Protein AF-A0A7C9I2G3-F1 (afdb_monomer)

Sequence (111 aa):
MNTLALRRALVLGAFVAMPLLLGWQAQQDRAARTRTAHTYTQAVTDAARRAWQDDPGKPFLEVGSVESCLGPAYRGVAAPARLTACEVSRLPNGFEVTLTLGTLTLSTTAP

Radius of gyration: 23.33 Å; Cα contacts (8 Å, |Δi|>4): 116; chains: 1; bounding box: 50×31×71 Å

pLDDT: mean 70.61, std 11.21, range [47.5, 88.19]

Mean predicted aligned error: 12.88 Å

Structure (mmCIF, N/CA/C/O backbone):
data_AF-A0A7C9I2G3-F1
#
_entry.id   AF-A0A7C9I2G3-F1
#
loop_
_atom_site.group_PDB
_atom_site.id
_atom_site.type_symbol
_atom_site.label_atom_id
_atom_site.label_alt_id
_atom_site.label_comp_id
_atom_site.label_asym_id
_atom_site.label_entity_id
_atom_site.label_seq_id
_atom_site.pdbx_PDB_ins_code
_atom_site.Cartn_x
_atom_site.Cartn_y
_atom_site.Cartn_z
_atom_site.occupancy
_atom_site.B_iso_or_equiv
_atom_site.auth_seq_id
_atom_site.auth_comp_id
_atom_site.auth_asym_id
_atom_site.auth_atom_id
_atom_site.pdbx_PDB_model_num
ATOM 1 N N . MET A 1 1 ? 33.366 19.972 -53.511 1.00 47.50 1 MET A N 1
ATOM 2 C CA . MET A 1 1 ? 32.382 19.858 -52.407 1.00 47.50 1 MET A CA 1
ATOM 3 C C . MET A 1 1 ? 32.542 18.476 -51.785 1.00 47.50 1 MET A C 1
ATOM 5 O O . MET A 1 1 ? 32.224 17.486 -52.428 1.00 47.50 1 MET A O 1
ATOM 9 N N . ASN A 1 2 ? 33.158 18.396 -50.600 1.00 47.88 2 ASN A N 1
ATOM 10 C CA . ASN A 1 2 ? 33.678 17.144 -50.034 1.00 47.88 2 ASN A CA 1
ATOM 11 C C . ASN A 1 2 ? 32.585 16.364 -49.284 1.00 47.88 2 ASN A C 1
ATOM 13 O O . ASN A 1 2 ? 32.300 16.619 -48.116 1.00 47.88 2 ASN A O 1
ATOM 17 N N . THR A 1 3 ? 32.012 15.370 -49.959 1.00 54.56 3 THR A N 1
ATOM 18 C CA . THR A 1 3 ? 30.990 14.424 -49.463 1.00 54.56 3 THR A CA 1
ATOM 19 C C . THR A 1 3 ? 31.397 13.646 -48.199 1.00 54.56 3 THR A C 1
ATOM 21 O O . THR A 1 3 ? 30.539 13.145 -47.472 1.00 54.56 3 THR A O 1
ATOM 24 N N . LEU A 1 4 ? 32.693 13.590 -47.879 1.00 55.75 4 LEU A N 1
ATOM 25 C CA . LEU A 1 4 ? 33.246 12.956 -46.674 1.00 55.75 4 LEU A CA 1
ATOM 26 C C . LEU A 1 4 ? 32.938 13.713 -45.368 1.00 55.75 4 LEU A C 1
ATOM 28 O O . LEU A 1 4 ? 32.761 13.078 -44.328 1.00 55.75 4 LEU A O 1
ATOM 32 N N . ALA A 1 5 ? 32.835 15.045 -45.407 1.00 53.50 5 ALA A N 1
ATOM 33 C CA . ALA A 1 5 ? 32.552 15.853 -44.216 1.00 53.50 5 ALA A CA 1
ATOM 34 C C . ALA A 1 5 ? 31.092 15.698 -43.751 1.00 53.50 5 ALA A C 1
ATOM 36 O O . ALA A 1 5 ? 30.823 15.604 -42.554 1.00 53.50 5 ALA A O 1
ATOM 37 N N . LEU A 1 6 ? 30.161 15.571 -44.703 1.00 53.12 6 LEU A N 1
ATOM 38 C CA . LEU A 1 6 ? 28.731 15.410 -44.425 1.00 53.12 6 LEU A CA 1
ATOM 39 C C . LEU A 1 6 ? 28.420 14.063 -43.751 1.00 53.12 6 LEU A C 1
ATOM 41 O O . LEU A 1 6 ? 27.626 13.995 -42.816 1.00 53.12 6 LEU A O 1
ATOM 45 N N . ARG A 1 7 ? 29.089 12.985 -44.189 1.00 56.12 7 ARG A N 1
ATOM 46 C CA . ARG A 1 7 ? 28.913 11.642 -43.610 1.00 56.12 7 ARG A CA 1
ATOM 47 C C . ARG A 1 7 ? 29.437 11.551 -42.175 1.00 56.12 7 ARG A C 1
ATOM 49 O O . ARG A 1 7 ? 28.800 10.911 -41.346 1.00 56.12 7 ARG A O 1
ATOM 56 N N . ARG A 1 8 ? 30.555 12.215 -41.855 1.00 55.06 8 ARG A N 1
ATOM 57 C CA . ARG A 1 8 ? 31.098 12.251 -40.484 1.00 55.06 8 ARG A CA 1
ATOM 58 C C . ARG A 1 8 ? 30.206 13.035 -39.517 1.00 55.06 8 ARG A C 1
ATOM 60 O O . ARG A 1 8 ? 30.041 12.596 -38.383 1.00 55.06 8 ARG A O 1
ATOM 67 N N . ALA A 1 9 ? 29.592 14.130 -39.967 1.00 56.84 9 ALA A N 1
ATOM 68 C CA . ALA A 1 9 ? 28.660 14.911 -39.150 1.00 56.84 9 ALA A CA 1
ATOM 69 C C . ALA A 1 9 ? 27.384 14.123 -38.791 1.00 56.84 9 ALA A C 1
ATOM 71 O O . ALA A 1 9 ? 26.932 14.171 -37.650 1.00 56.84 9 ALA A O 1
ATOM 72 N N . LEU A 1 10 ? 26.848 13.341 -39.734 1.00 54.97 10 LEU A N 1
ATOM 73 C CA . LEU A 1 10 ? 25.679 12.481 -39.509 1.00 54.97 10 LEU A CA 1
ATOM 74 C C . LEU A 1 10 ? 25.952 11.352 -38.507 1.00 54.97 10 LEU A C 1
ATOM 76 O O . LEU A 1 10 ? 25.116 11.078 -37.649 1.00 54.97 10 LEU A O 1
ATOM 80 N N . VAL A 1 11 ? 27.131 10.729 -38.579 1.00 56.00 11 VAL A N 1
ATOM 81 C CA . VAL A 1 11 ? 27.521 9.673 -37.633 1.00 56.00 11 VAL A CA 1
ATOM 82 C C . VAL A 1 11 ? 27.697 10.257 -36.228 1.00 56.00 11 VAL A C 1
ATOM 84 O O . VAL A 1 11 ? 27.122 9.732 -35.281 1.00 56.00 11 VAL A O 1
ATOM 87 N N . LEU A 1 12 ? 28.396 11.387 -36.080 1.00 54.12 12 LEU A N 1
ATOM 88 C CA . LEU A 1 12 ? 28.569 12.049 -34.778 1.00 54.12 12 LEU A CA 1
ATOM 89 C C . LEU A 1 12 ? 27.238 12.518 -34.165 1.00 54.12 12 LEU A C 1
ATOM 91 O O . LEU A 1 12 ? 27.024 12.325 -32.970 1.00 54.12 12 LEU A O 1
ATOM 95 N N . GLY A 1 13 ? 26.318 13.065 -34.967 1.00 53.72 13 GLY A N 1
ATOM 96 C CA . GLY A 1 13 ? 24.984 13.455 -34.496 1.00 53.72 13 GLY A CA 1
ATOM 97 C C . GLY A 1 13 ? 24.144 12.267 -34.012 1.00 53.72 13 GLY A C 1
ATOM 98 O O . GLY A 1 13 ? 23.473 12.362 -32.984 1.00 53.72 13 GLY A O 1
ATOM 99 N N . ALA A 1 14 ? 24.236 11.120 -34.695 1.00 54.09 14 ALA A N 1
ATOM 100 C CA . ALA A 1 14 ? 23.543 9.898 -34.290 1.00 54.09 14 ALA A CA 1
ATOM 101 C C . ALA A 1 14 ? 24.088 9.327 -32.969 1.00 54.09 14 ALA A C 1
ATOM 103 O O . ALA A 1 14 ? 23.304 8.928 -32.111 1.00 54.09 14 ALA A O 1
ATOM 104 N N . PHE A 1 15 ? 25.410 9.359 -32.760 1.00 53.16 15 PHE A N 1
ATOM 105 C CA . PHE A 1 15 ? 26.038 8.880 -31.521 1.00 53.16 15 PHE A CA 1
ATOM 106 C C . PHE 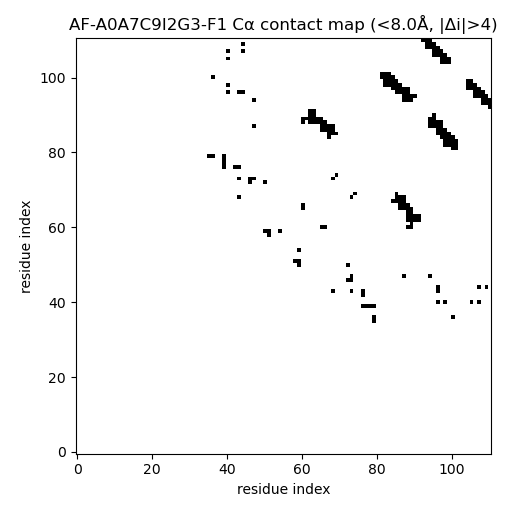A 1 15 ? 25.695 9.728 -30.285 1.00 53.16 15 PHE A C 1
ATOM 108 O O . PHE A 1 15 ? 25.692 9.196 -29.178 1.00 53.16 15 PHE A O 1
ATOM 115 N N . VAL A 1 16 ? 25.370 11.015 -30.452 1.00 55.12 16 VAL A N 1
ATOM 116 C CA . VAL A 1 16 ? 24.935 11.888 -29.343 1.00 55.12 16 VAL A CA 1
ATOM 117 C C . VAL A 1 16 ? 23.425 11.786 -29.092 1.00 55.12 16 VAL A C 1
ATOM 119 O O . VAL A 1 16 ? 22.987 11.826 -27.944 1.00 55.12 16 VAL A O 1
ATOM 122 N N . ALA A 1 17 ? 22.614 11.596 -30.137 1.00 54.34 17 ALA A N 1
ATOM 123 C CA . ALA A 1 17 ? 21.158 11.498 -30.006 1.00 54.34 17 ALA A CA 1
ATOM 124 C C . ALA A 1 17 ? 20.686 10.168 -29.384 1.00 54.34 17 ALA A C 1
ATOM 126 O O . ALA A 1 17 ? 19.708 10.139 -28.634 1.00 54.34 17 ALA A O 1
ATOM 127 N N . MET A 1 18 ? 21.386 9.065 -29.660 1.00 55.22 18 MET A N 1
ATOM 128 C CA . MET A 1 18 ? 21.014 7.728 -29.180 1.00 55.22 18 MET A CA 1
ATOM 129 C C . MET A 1 18 ? 21.034 7.562 -27.645 1.00 55.22 18 MET A C 1
ATOM 131 O O . MET A 1 18 ? 20.049 7.054 -27.103 1.00 55.22 18 MET A O 1
ATOM 135 N N . PRO A 1 19 ? 22.072 8.003 -26.900 1.00 56.25 19 PRO A N 1
ATOM 136 C CA . PRO A 1 19 ? 22.077 7.881 -25.440 1.00 56.25 19 PRO A CA 1
ATOM 137 C C . PRO A 1 19 ? 21.034 8.781 -24.765 1.00 56.25 19 PRO A C 1
ATOM 139 O O . PRO A 1 19 ? 20.509 8.415 -23.715 1.00 56.25 19 PRO A O 1
ATOM 142 N N . LEU A 1 20 ? 20.680 9.918 -25.375 1.00 56.41 20 LEU A N 1
ATOM 143 C CA . LEU A 1 20 ? 19.649 10.816 -24.849 1.00 56.41 20 LEU A CA 1
ATOM 144 C C . LEU A 1 20 ? 18.249 10.192 -24.935 1.00 56.41 20 LEU A C 1
ATOM 146 O O . LEU A 1 20 ? 17.486 10.279 -23.976 1.00 56.41 20 LEU A O 1
ATOM 150 N N . LEU A 1 21 ? 17.931 9.504 -26.036 1.00 59.19 21 LEU A N 1
ATOM 151 C CA . LEU A 1 21 ? 16.658 8.789 -26.193 1.00 59.19 21 LEU A CA 1
ATOM 152 C C . LEU A 1 21 ? 16.534 7.604 -25.221 1.00 59.19 21 LEU A C 1
ATOM 154 O O . LEU A 1 21 ? 15.489 7.427 -24.594 1.00 59.19 21 LEU A O 1
ATOM 158 N N . LEU A 1 22 ? 17.612 6.834 -25.041 1.00 59.56 22 LEU A N 1
ATOM 159 C CA . LEU A 1 22 ? 17.660 5.712 -24.093 1.00 59.56 22 LEU A CA 1
ATOM 160 C C . LEU A 1 22 ? 17.561 6.183 -22.634 1.00 59.56 22 LEU A C 1
ATOM 162 O O . LEU A 1 22 ? 16.828 5.593 -21.837 1.00 59.56 22 LEU A O 1
ATOM 166 N N . GLY A 1 23 ? 18.258 7.268 -22.285 1.00 60.31 23 GLY A N 1
ATOM 167 C CA . GLY A 1 23 ? 18.175 7.882 -20.959 1.00 60.31 23 GLY A CA 1
ATOM 168 C C . GLY A 1 23 ? 16.773 8.412 -20.650 1.00 60.31 23 GLY A C 1
ATOM 169 O O . GLY A 1 23 ? 16.267 8.214 -19.545 1.00 60.31 23 GLY A O 1
ATOM 170 N N . TRP A 1 24 ? 16.110 9.013 -21.643 1.00 59.31 24 TRP A N 1
ATOM 171 C CA . TRP A 1 24 ? 14.752 9.535 -21.498 1.00 59.31 24 TRP A CA 1
ATOM 172 C C . TRP A 1 24 ? 13.720 8.421 -21.286 1.00 59.31 24 TRP A C 1
ATOM 174 O O . TRP A 1 24 ? 12.894 8.520 -20.377 1.00 59.31 24 TRP A O 1
ATOM 184 N N . GLN A 1 25 ? 13.787 7.335 -22.063 1.00 60.28 25 GLN A N 1
ATOM 185 C CA . GLN A 1 25 ? 12.901 6.177 -21.882 1.00 60.28 25 GLN A CA 1
ATOM 186 C C . GLN A 1 25 ? 13.090 5.530 -20.505 1.00 60.28 25 GLN A C 1
ATOM 188 O O . GLN A 1 25 ? 12.117 5.302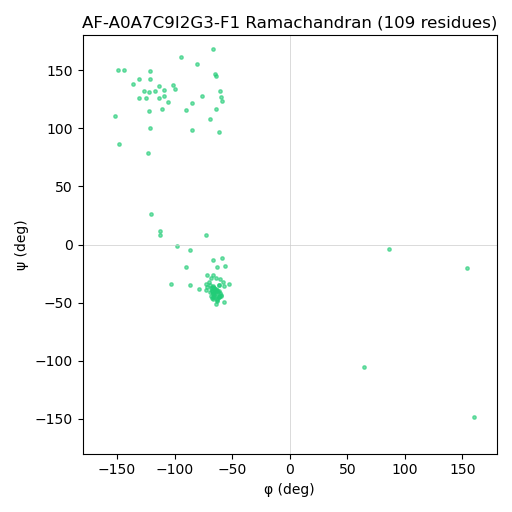 -19.788 1.00 60.28 25 GLN A O 1
ATOM 193 N N . ALA A 1 26 ? 14.340 5.333 -20.073 1.00 60.59 26 ALA A N 1
ATOM 194 C CA . ALA A 1 26 ? 14.630 4.784 -18.750 1.00 60.59 26 ALA A CA 1
ATOM 195 C C . ALA A 1 26 ? 14.103 5.678 -17.610 1.00 60.59 26 ALA A C 1
ATOM 197 O O . ALA A 1 26 ? 13.669 5.177 -16.568 1.00 60.59 26 ALA A O 1
ATOM 198 N N . GLN A 1 27 ? 14.121 7.001 -17.791 1.00 61.38 27 GLN A N 1
ATOM 199 C CA . GLN A 1 27 ? 13.584 7.948 -16.816 1.00 61.38 27 GLN A CA 1
ATOM 200 C C . GLN A 1 27 ? 12.050 7.936 -16.780 1.00 61.38 27 GLN A C 1
ATOM 202 O O . GLN A 1 27 ? 11.468 7.972 -15.693 1.00 61.38 27 GLN A O 1
ATOM 207 N N . GLN A 1 28 ? 11.391 7.818 -17.936 1.00 60.41 28 GLN A N 1
ATOM 208 C CA . GLN A 1 28 ? 9.935 7.670 -18.013 1.00 60.41 28 GLN A CA 1
ATOM 209 C C . GLN A 1 28 ? 9.460 6.360 -17.382 1.00 60.41 28 GLN A C 1
ATOM 211 O O . GLN A 1 28 ? 8.506 6.380 -16.606 1.00 60.41 28 GLN A O 1
ATOM 216 N N . ASP A 1 29 ? 10.168 5.254 -17.607 1.00 62.94 29 ASP A N 1
ATOM 217 C CA . ASP A 1 29 ? 9.855 3.968 -16.980 1.00 62.94 29 ASP A CA 1
ATOM 218 C C . ASP A 1 29 ? 9.996 4.017 -15.457 1.00 62.94 29 ASP A C 1
ATOM 220 O O . ASP A 1 29 ? 9.176 3.453 -14.729 1.00 62.94 29 ASP A O 1
ATOM 224 N N . ARG A 1 30 ? 11.017 4.712 -14.939 1.00 63.25 30 ARG A N 1
ATOM 225 C CA . ARG A 1 30 ? 11.165 4.922 -13.491 1.00 63.25 30 ARG A CA 1
ATOM 226 C C . ARG A 1 30 ? 10.034 5.780 -12.930 1.00 63.25 30 ARG A C 1
ATOM 228 O O . ARG A 1 30 ? 9.470 5.413 -11.904 1.00 63.25 30 ARG A O 1
ATOM 235 N N . ALA A 1 31 ? 9.677 6.873 -13.603 1.00 65.38 31 ALA A N 1
ATOM 236 C CA . ALA A 1 31 ? 8.593 7.755 -13.173 1.00 65.38 31 ALA A CA 1
ATOM 237 C C . ALA A 1 31 ? 7.217 7.067 -13.225 1.00 65.38 31 ALA A C 1
ATOM 239 O O . ALA A 1 31 ? 6.384 7.268 -12.342 1.00 65.38 31 ALA A O 1
ATOM 240 N N . ALA A 1 32 ? 6.976 6.223 -14.230 1.00 67.25 32 ALA A N 1
ATOM 241 C CA . ALA A 1 32 ? 5.769 5.411 -14.309 1.00 67.25 32 ALA A CA 1
ATOM 242 C C . ALA A 1 32 ? 5.700 4.423 -13.137 1.00 67.25 32 ALA A C 1
ATOM 244 O O . ALA A 1 32 ? 4.669 4.332 -12.475 1.00 67.25 32 ALA A O 1
ATOM 245 N N . ARG A 1 33 ? 6.819 3.757 -12.812 1.00 65.38 33 ARG A N 1
ATOM 246 C CA . ARG A 1 33 ? 6.901 2.818 -11.681 1.00 65.38 33 ARG A CA 1
ATOM 247 C C . ARG A 1 33 ? 6.632 3.493 -10.341 1.00 65.38 33 ARG A C 1
ATOM 249 O O . ARG A 1 33 ? 5.854 2.962 -9.552 1.00 65.38 33 ARG A O 1
ATOM 256 N N . THR A 1 34 ? 7.223 4.659 -10.083 1.00 69.75 34 THR A N 1
ATOM 257 C CA . THR A 1 34 ? 6.985 5.389 -8.827 1.00 69.75 34 THR A CA 1
ATOM 258 C C . THR A 1 34 ? 5.552 5.902 -8.728 1.00 69.75 34 THR A C 1
ATOM 260 O O . THR A 1 34 ? 4.962 5.832 -7.655 1.00 69.75 34 THR A O 1
ATOM 263 N N . ARG A 1 35 ? 4.941 6.336 -9.839 1.00 73.88 35 ARG A N 1
ATOM 264 C CA . ARG A 1 35 ? 3.513 6.691 -9.858 1.00 73.88 35 ARG A CA 1
ATOM 265 C C . ARG A 1 35 ? 2.625 5.493 -9.551 1.00 73.88 35 ARG A C 1
ATOM 267 O O . ARG A 1 35 ? 1.785 5.607 -8.669 1.00 73.88 35 ARG A O 1
ATOM 274 N N . THR A 1 36 ? 2.839 4.348 -10.207 1.00 71.81 36 THR A N 1
ATOM 275 C CA . THR A 1 36 ? 2.056 3.129 -9.927 1.00 71.81 36 THR A CA 1
ATOM 276 C C . THR A 1 36 ? 2.218 2.650 -8.488 1.00 71.81 36 THR A C 1
ATOM 278 O O . THR A 1 36 ? 1.272 2.157 -7.879 1.00 71.81 36 THR A O 1
ATOM 281 N N . ALA A 1 37 ? 3.415 2.830 -7.930 1.00 72.56 37 ALA A N 1
ATOM 282 C CA . ALA A 1 37 ? 3.701 2.537 -6.541 1.00 72.56 37 ALA A CA 1
ATOM 283 C C . ALA A 1 37 ? 2.892 3.441 -5.607 1.00 72.56 37 ALA A C 1
ATOM 285 O O . ALA A 1 37 ? 2.169 2.933 -4.762 1.00 72.56 37 ALA A O 1
ATOM 286 N N . HIS A 1 38 ? 2.938 4.759 -5.818 1.00 76.44 38 HIS A N 1
ATOM 287 C CA . HIS A 1 38 ? 2.162 5.725 -5.039 1.00 76.44 38 HIS A CA 1
ATOM 288 C C . HIS A 1 38 ? 0.648 5.521 -5.154 1.00 76.44 38 HIS A C 1
ATOM 290 O O . HIS A 1 38 ? -0.059 5.631 -4.159 1.00 76.44 38 HIS A O 1
ATOM 296 N N . THR A 1 39 ? 0.125 5.204 -6.340 1.00 80.19 39 THR A N 1
ATOM 297 C CA . THR A 1 39 ? -1.312 4.927 -6.487 1.00 80.19 39 THR A CA 1
ATOM 298 C C . THR A 1 39 ? -1.714 3.665 -5.734 1.00 80.19 39 THR A C 1
ATOM 300 O O . THR A 1 39 ? -2.783 3.622 -5.134 1.00 80.19 39 THR A O 1
ATOM 303 N N . TYR A 1 40 ? -0.849 2.644 -5.730 1.00 80.50 40 TYR A N 1
ATOM 304 C CA . TYR A 1 40 ? -1.086 1.430 -4.957 1.00 80.50 40 TYR A CA 1
ATOM 305 C C . TYR A 1 40 ? -1.009 1.698 -3.453 1.00 80.50 40 TYR A C 1
ATOM 307 O O . TYR A 1 40 ? -1.904 1.273 -2.727 1.00 80.50 40 TYR A O 1
ATOM 315 N N . THR A 1 41 ? -0.001 2.453 -2.993 1.00 81.62 41 THR A N 1
ATOM 316 C CA . THR A 1 41 ? 0.129 2.826 -1.577 1.00 81.62 41 THR A CA 1
ATOM 317 C C . THR A 1 41 ? -1.127 3.547 -1.105 1.00 81.62 41 THR A C 1
ATOM 319 O O . THR A 1 41 ? -1.729 3.119 -0.129 1.00 81.62 41 THR A O 1
ATOM 322 N N . GLN A 1 42 ? -1.594 4.551 -1.854 1.00 81.81 42 GLN A N 1
ATOM 323 C CA . GLN A 1 42 ? -2.821 5.289 -1.548 1.00 81.81 42 GLN A CA 1
ATOM 324 C C . GLN A 1 42 ? -4.056 4.390 -1.505 1.00 81.81 42 GLN A C 1
ATOM 326 O O . GLN A 1 42 ? -4.847 4.486 -0.573 1.00 81.81 42 GLN A O 1
ATOM 331 N N . ALA A 1 43 ? -4.213 3.486 -2.471 1.00 82.50 43 ALA A N 1
ATOM 332 C CA . ALA A 1 43 ? -5.367 2.599 -2.505 1.00 82.50 43 ALA A CA 1
ATOM 333 C C . ALA A 1 43 ? -5.379 1.597 -1.334 1.00 82.50 43 ALA A C 1
ATOM 335 O O . ALA A 1 43 ? -6.447 1.323 -0.783 1.00 82.50 43 ALA A O 1
ATOM 336 N N . VAL A 1 44 ? -4.209 1.100 -0.906 1.00 82.00 44 VAL A N 1
ATOM 337 C CA . VAL A 1 44 ? -4.078 0.297 0.323 1.00 82.00 44 VAL A CA 1
ATOM 338 C C . VAL A 1 44 ? -4.405 1.140 1.553 1.00 82.00 44 VAL A C 1
ATOM 340 O O . VAL A 1 44 ? -5.146 0.681 2.418 1.00 82.00 44 VAL A O 1
ATOM 343 N N . THR A 1 45 ? -3.919 2.381 1.624 1.00 82.06 45 THR A N 1
ATOM 344 C CA . THR A 1 45 ? -4.238 3.307 2.718 1.00 82.06 45 THR A CA 1
ATOM 345 C C . THR A 1 45 ? -5.740 3.588 2.801 1.00 82.06 45 THR A C 1
ATOM 347 O O . THR A 1 45 ? -6.310 3.567 3.887 1.00 82.06 45 THR A O 1
ATOM 350 N N . ASP A 1 46 ? -6.415 3.787 1.668 1.00 83.00 46 ASP A N 1
ATOM 351 C CA . ASP A 1 46 ? -7.863 4.000 1.613 1.00 83.00 46 ASP A CA 1
ATOM 352 C C . ASP A 1 46 ? -8.665 2.749 1.974 1.00 83.00 46 ASP A C 1
ATOM 354 O O . ASP A 1 46 ? -9.744 2.858 2.558 1.00 83.00 46 ASP A O 1
ATOM 358 N N . ALA A 1 47 ? -8.175 1.562 1.613 1.00 79.19 47 ALA A N 1
ATOM 359 C CA . ALA A 1 47 ? -8.767 0.297 2.038 1.00 79.19 47 ALA A CA 1
ATOM 360 C C . ALA A 1 47 ? -8.602 0.093 3.551 1.00 79.19 47 ALA A C 1
ATOM 362 O O . ALA A 1 47 ? -9.586 -0.184 4.229 1.00 79.19 47 ALA A O 1
ATOM 363 N N . ALA A 1 48 ? -7.402 0.329 4.091 1.00 77.50 48 ALA A N 1
ATOM 364 C CA . ALA A 1 48 ? -7.130 0.275 5.527 1.00 77.50 48 ALA A CA 1
ATOM 365 C C . ALA A 1 48 ? -7.991 1.284 6.302 1.00 77.50 48 ALA A C 1
ATOM 367 O O . ALA A 1 48 ? -8.587 0.941 7.320 1.00 77.50 48 ALA A O 1
ATOM 368 N N . ARG A 1 49 ? -8.127 2.513 5.786 1.00 79.00 49 ARG A N 1
ATOM 369 C CA . ARG A 1 49 ? -8.992 3.540 6.376 1.00 79.00 49 ARG A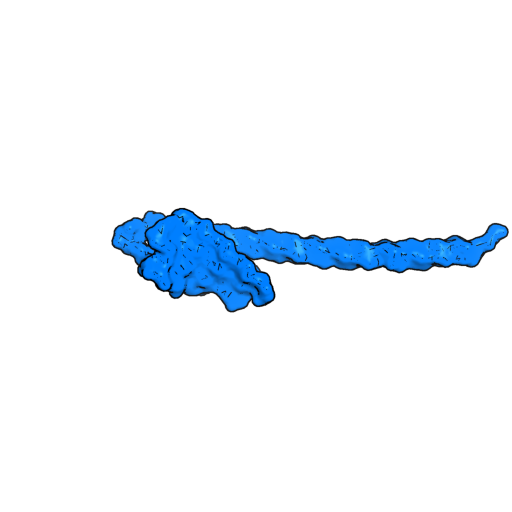 CA 1
ATOM 370 C C . ARG A 1 49 ? -10.452 3.106 6.403 1.00 79.00 49 ARG A C 1
ATOM 372 O O . ARG A 1 49 ? -11.108 3.299 7.418 1.00 79.00 49 ARG A O 1
ATOM 379 N N . ARG A 1 50 ? -10.961 2.532 5.308 1.00 77.56 50 ARG A N 1
ATOM 380 C CA . ARG A 1 50 ? -12.339 2.020 5.239 1.00 77.56 50 ARG A CA 1
ATOM 381 C C . ARG A 1 50 ? -12.561 0.871 6.216 1.00 77.56 50 ARG A C 1
ATOM 383 O O . A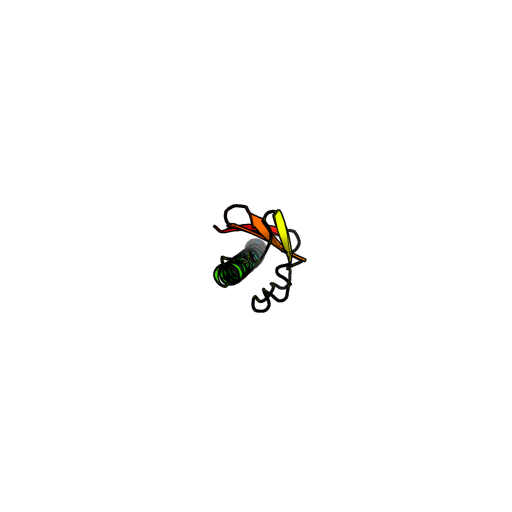RG A 1 50 ? -13.501 0.934 6.994 1.00 77.56 50 ARG A O 1
ATOM 390 N N . ALA A 1 51 ? -11.650 -0.101 6.242 1.00 72.19 51 ALA A N 1
ATOM 391 C CA . ALA A 1 51 ? -11.695 -1.212 7.189 1.00 72.19 51 ALA A CA 1
ATOM 392 C C . ALA A 1 51 ? -11.675 -0.733 8.652 1.00 72.19 51 ALA A C 1
ATOM 394 O O . ALA A 1 51 ? -12.296 -1.348 9.511 1.00 72.19 51 ALA A O 1
ATOM 395 N N . TRP A 1 52 ? -10.998 0.384 8.935 1.00 69.88 52 TRP A N 1
ATOM 396 C CA . TRP A 1 52 ? -10.991 0.989 10.264 1.00 69.88 52 TRP A CA 1
ATOM 397 C C . TRP A 1 52 ? -12.256 1.806 10.579 1.00 69.88 52 TRP A C 1
ATOM 399 O O . TRP A 1 52 ? -12.736 1.771 11.709 1.00 69.88 52 TRP A O 1
ATOM 409 N N . GLN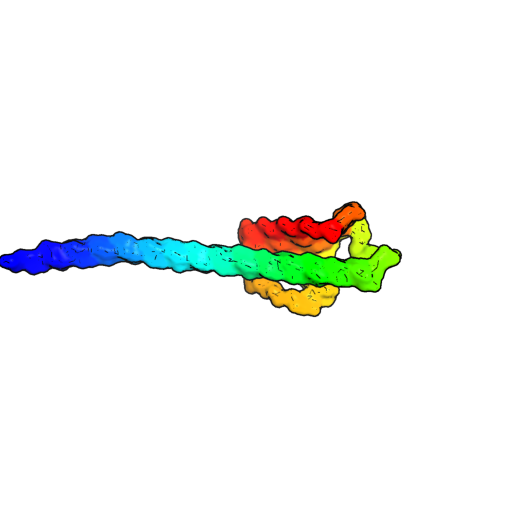 A 1 53 ? -12.805 2.537 9.604 1.00 69.62 53 GLN A N 1
ATOM 410 C CA . GLN A 1 53 ? -14.030 3.326 9.786 1.00 69.62 53 GLN A CA 1
ATOM 411 C C . GLN A 1 53 ? -15.294 2.468 9.903 1.00 69.62 53 GLN A C 1
ATOM 413 O O . GLN A 1 53 ? -16.249 2.917 10.533 1.00 69.62 53 GLN A O 1
ATOM 418 N N . ASP A 1 54 ? -15.300 1.263 9.328 1.00 66.88 54 ASP A N 1
ATOM 419 C CA . ASP A 1 54 ? -16.447 0.350 9.400 1.00 66.88 54 ASP A CA 1
ATOM 420 C C . ASP A 1 54 ? -16.751 -0.114 10.836 1.00 66.88 54 ASP A C 1
ATOM 422 O O . ASP A 1 54 ? -17.914 -0.367 11.150 1.00 66.88 54 ASP A O 1
ATOM 426 N N . ASP A 1 55 ? -15.756 -0.184 11.732 1.00 58.19 55 ASP A N 1
ATOM 427 C CA . ASP A 1 55 ? -15.999 -0.516 13.142 1.00 58.19 55 ASP A CA 1
ATOM 428 C C . ASP A 1 55 ? -14.998 0.173 14.097 1.00 58.19 55 ASP A C 1
ATOM 430 O O . ASP A 1 55 ? -13.980 -0.403 14.486 1.00 58.19 55 ASP A O 1
ATOM 434 N N . PRO A 1 56 ? -15.263 1.417 14.542 1.00 54.84 56 PRO A N 1
ATOM 435 C CA . PRO A 1 56 ? -14.391 2.111 15.490 1.00 54.84 56 PRO A CA 1
ATOM 436 C C . PRO A 1 56 ? -14.362 1.454 16.885 1.00 54.84 56 PRO A C 1
ATOM 438 O O . PRO A 1 56 ? -13.495 1.791 17.692 1.00 54.84 56 PRO A O 1
ATOM 441 N N . GLY A 1 57 ? -15.294 0.534 17.181 1.00 55.84 57 GLY A N 1
ATOM 442 C CA . GLY A 1 57 ? -15.356 -0.221 18.436 1.00 55.84 57 GLY A CA 1
ATOM 443 C C . GLY A 1 57 ? -14.572 -1.537 18.415 1.00 55.84 57 GLY A C 1
ATOM 444 O O . GLY A 1 57 ? -14.219 -2.049 19.480 1.00 55.84 57 GLY A O 1
ATOM 445 N N . LYS A 1 58 ? -14.258 -2.068 17.227 1.00 59.44 58 LYS A N 1
ATOM 446 C CA . LYS A 1 58 ? -13.365 -3.214 17.028 1.00 59.44 58 LYS A CA 1
ATOM 447 C C . LYS A 1 58 ? -12.197 -2.800 16.141 1.00 59.44 58 LYS A C 1
ATOM 449 O O . LYS A 1 58 ? -12.349 -2.761 14.923 1.00 59.44 58 LYS A O 1
ATOM 454 N N . PRO A 1 59 ? -11.016 -2.517 16.716 1.00 58.88 59 PRO A N 1
ATOM 455 C CA . PRO A 1 59 ? -9.869 -2.175 15.898 1.00 58.88 59 PRO A CA 1
ATOM 456 C C . PRO A 1 59 ? -9.583 -3.331 14.934 1.00 58.88 59 PRO A C 1
ATOM 458 O O . PRO A 1 59 ? -9.396 -4.468 15.360 1.00 58.88 59 PRO A O 1
ATOM 461 N N . PHE A 1 60 ? -9.567 -3.019 13.636 1.00 66.19 60 PHE A N 1
ATOM 462 C CA . PHE A 1 60 ? -9.239 -3.967 12.569 1.00 66.19 60 PHE A CA 1
ATOM 463 C C . PHE A 1 60 ? -7.896 -4.676 12.836 1.00 66.19 60 PHE A C 1
ATOM 465 O O . PHE A 1 60 ? -7.756 -5.862 12.562 1.00 66.19 60 PHE A O 1
ATOM 472 N N . LEU A 1 61 ? -6.952 -3.955 13.455 1.00 71.69 61 LEU A N 1
ATOM 473 C CA . LEU A 1 61 ? -5.644 -4.432 13.896 1.00 71.69 61 LEU A CA 1
ATOM 474 C C . LEU A 1 61 ? -5.330 -3.911 15.303 1.00 71.69 61 LEU A C 1
ATOM 476 O O . LEU A 1 61 ? -5.561 -2.735 15.594 1.00 71.69 61 LEU A O 1
ATOM 480 N N . GLU A 1 62 ? -4.765 -4.755 16.167 1.00 77.12 62 GLU A N 1
ATOM 481 C CA . GLU A 1 62 ? -4.260 -4.333 17.480 1.00 77.12 62 GLU A CA 1
ATOM 482 C C . GLU A 1 62 ? -3.078 -3.368 17.324 1.00 77.12 62 GLU A C 1
ATOM 484 O O . GLU A 1 62 ? -2.285 -3.494 16.393 1.00 77.12 62 GLU A O 1
ATOM 489 N N . VAL A 1 63 ? -2.922 -2.396 18.226 1.00 78.88 63 VAL A N 1
ATOM 490 C CA . VAL A 1 63 ? -1.795 -1.448 18.164 1.00 78.88 63 VAL A CA 1
ATOM 491 C C . VAL A 1 63 ? -0.466 -2.204 18.260 1.00 78.88 63 VAL A C 1
ATOM 493 O O . VAL A 1 63 ? -0.261 -2.982 19.186 1.00 78.88 63 VAL A O 1
ATOM 496 N N . GLY A 1 64 ? 0.437 -1.966 17.305 1.00 78.94 64 GLY A N 1
ATOM 497 C CA . GLY A 1 64 ? 1.710 -2.684 17.189 1.00 78.94 64 GLY A CA 1
ATOM 498 C C . GLY A 1 64 ? 1.634 -3.999 16.407 1.00 78.94 64 GLY A C 1
ATOM 499 O O . GLY A 1 64 ? 2.673 -4.614 16.171 1.00 78.94 64 GLY A O 1
ATOM 500 N N . SER A 1 65 ? 0.444 -4.421 15.972 1.00 82.12 65 SER A N 1
ATOM 501 C CA . SER A 1 65 ? 0.301 -5.546 15.047 1.00 82.12 65 SER A CA 1
ATOM 502 C C . SER A 1 65 ? 0.556 -5.120 13.600 1.00 82.12 65 SER A C 1
ATOM 504 O O . SER A 1 65 ? 0.421 -3.946 13.234 1.00 82.12 65 SER A O 1
ATOM 506 N N . VAL A 1 66 ? 0.952 -6.100 12.789 1.00 82.88 66 VAL A N 1
ATOM 507 C CA . VAL A 1 66 ? 1.240 -5.947 11.363 1.00 82.88 66 VAL A CA 1
ATOM 508 C C . VAL A 1 66 ? 0.428 -6.980 10.597 1.00 82.88 66 VAL A C 1
ATOM 510 O O . VAL A 1 66 ? 0.436 -8.1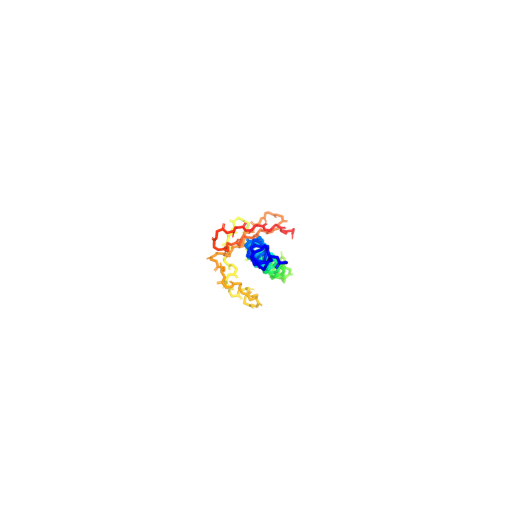61 10.945 1.00 82.88 66 VAL A O 1
ATOM 513 N N . GLU A 1 67 ? -0.245 -6.545 9.538 1.00 84.25 67 GLU A N 1
ATOM 514 C CA . GLU A 1 67 ? -0.971 -7.419 8.620 1.00 84.25 67 GLU A CA 1
ATOM 515 C C . GLU A 1 67 ? -0.453 -7.265 7.201 1.00 84.25 67 GLU A C 1
ATOM 517 O O . GLU A 1 67 ? -0.041 -6.185 6.782 1.00 84.25 67 GLU A O 1
ATOM 522 N N . SER A 1 68 ? -0.514 -8.338 6.418 1.00 84.25 68 SER A N 1
ATOM 523 C CA . SER A 1 68 ? -0.220 -8.222 4.999 1.00 84.25 68 SER A CA 1
ATOM 524 C C . SER A 1 68 ? -1.383 -7.581 4.245 1.00 84.25 68 SER A C 1
ATOM 526 O O . SER A 1 68 ? -2.497 -8.106 4.244 1.00 84.25 68 SER A O 1
ATOM 528 N N . CYS A 1 69 ? -1.104 -6.533 3.466 1.00 78.06 69 CYS A N 1
ATOM 529 C CA . CYS A 1 69 ? -2.086 -5.972 2.533 1.00 78.06 69 CYS A CA 1
ATOM 530 C C . CYS A 1 69 ? -2.346 -6.836 1.286 1.00 78.06 69 CYS A C 1
ATOM 532 O O . CYS A 1 69 ? -3.061 -6.422 0.378 1.00 78.06 69 CYS A O 1
ATOM 534 N N . LEU A 1 70 ? -1.804 -8.058 1.242 1.00 76.38 70 LEU A N 1
ATOM 535 C CA . LEU A 1 70 ? -2.226 -9.118 0.318 1.00 76.38 70 LEU A CA 1
ATOM 536 C C . LEU A 1 70 ? -3.395 -9.952 0.874 1.00 76.38 70 LEU A C 1
ATOM 538 O O . LEU A 1 70 ? -3.907 -10.841 0.190 1.00 76.38 70 LEU A O 1
ATOM 542 N N . GLY A 1 71 ? -3.800 -9.687 2.118 1.00 72.06 71 GLY A N 1
ATOM 543 C CA . GLY A 1 71 ? -4.898 -10.359 2.791 1.00 72.06 71 GLY A CA 1
ATOM 544 C C . GLY A 1 71 ? -6.274 -10.073 2.172 1.00 72.06 71 GLY A C 1
ATOM 545 O O . GLY A 1 71 ? -6.444 -9.175 1.342 1.00 72.06 71 GLY A O 1
ATOM 546 N N . PRO A 1 72 ? -7.301 -10.834 2.583 1.00 69.50 72 PRO A N 1
ATOM 547 C CA . PRO A 1 72 ? -8.652 -10.718 2.040 1.00 69.50 72 PRO A CA 1
ATOM 548 C C . PRO A 1 72 ? -9.281 -9.335 2.252 1.00 69.50 72 PRO A C 1
ATOM 550 O O . PRO A 1 72 ? -10.053 -8.906 1.399 1.00 69.50 72 PRO A O 1
ATOM 553 N N . ALA A 1 73 ? -8.915 -8.616 3.318 1.00 69.75 73 ALA A N 1
ATOM 554 C CA . ALA A 1 73 ? -9.408 -7.266 3.611 1.00 69.75 73 ALA A CA 1
ATOM 555 C C . ALA A 1 73 ? -9.028 -6.218 2.546 1.00 69.75 73 ALA A C 1
ATOM 557 O O . ALA A 1 73 ? -9.676 -5.182 2.424 1.00 69.75 73 ALA A O 1
ATOM 558 N N . TYR A 1 74 ? -8.012 -6.514 1.732 1.00 71.88 74 TYR A N 1
ATOM 559 C CA . TYR A 1 74 ? -7.481 -5.629 0.696 1.00 71.88 74 TYR A CA 1
ATOM 560 C C . TYR A 1 74 ? -7.747 -6.159 -0.724 1.00 71.88 74 TYR A C 1
ATOM 562 O O . TYR A 1 74 ? -7.256 -5.592 -1.706 1.00 71.88 74 TYR A O 1
ATOM 570 N N . ARG A 1 75 ? -8.551 -7.233 -0.859 1.00 62.59 75 ARG A N 1
ATOM 571 C CA . ARG A 1 75 ? -8.997 -7.778 -2.155 1.00 62.59 75 ARG A CA 1
ATOM 572 C C . ARG A 1 75 ? -9.812 -6.727 -2.905 1.00 62.59 75 ARG A C 1
ATOM 574 O O . ARG A 1 75 ? -11.004 -6.557 -2.687 1.00 62.59 75 ARG A O 1
ATOM 581 N N . GLY A 1 76 ? -9.152 -6.024 -3.809 1.00 63.50 76 GLY A N 1
ATOM 582 C CA . GLY A 1 76 ? -9.732 -4.927 -4.582 1.00 63.50 76 GLY A CA 1
ATOM 583 C C . GLY A 1 76 ? -8.672 -3.939 -5.042 1.00 63.50 76 GLY A C 1
ATOM 584 O O . GLY A 1 76 ? -8.874 -3.234 -6.028 1.00 63.50 76 GLY A O 1
ATOM 585 N N . VAL A 1 77 ? -7.511 -3.937 -4.384 1.00 67.94 77 VAL A N 1
ATOM 586 C CA . VAL A 1 77 ? -6.361 -3.160 -4.830 1.00 67.94 77 VAL A CA 1
ATOM 587 C C . VAL A 1 77 ? -5.507 -4.014 -5.768 1.00 67.94 77 VAL A C 1
ATOM 589 O O . VAL A 1 77 ? -4.970 -5.047 -5.375 1.00 67.94 77 VAL A O 1
ATOM 592 N N . ALA A 1 78 ? -5.393 -3.605 -7.032 1.00 68.12 78 ALA A N 1
ATOM 593 C CA . ALA A 1 78 ? -4.566 -4.309 -8.006 1.00 68.12 78 ALA A CA 1
ATOM 594 C C . ALA A 1 78 ? -3.080 -4.142 -7.655 1.00 68.12 78 ALA A C 1
ATOM 596 O O . ALA A 1 78 ? -2.516 -3.058 -7.816 1.00 68.12 78 ALA A O 1
ATOM 597 N N . ALA A 1 79 ? -2.455 -5.219 -7.172 1.00 68.50 79 ALA A N 1
ATOM 598 C CA . ALA A 1 79 ? -1.039 -5.231 -6.837 1.00 68.50 79 ALA A CA 1
ATOM 599 C C . ALA A 1 79 ? -0.174 -4.922 -8.072 1.00 68.50 79 ALA A C 1
ATOM 601 O O . ALA A 1 79 ? -0.370 -5.530 -9.131 1.00 68.50 79 ALA A O 1
ATOM 602 N N . PRO A 1 80 ? 0.803 -4.003 -7.975 1.00 70.88 80 PRO A N 1
ATOM 603 C CA . PRO A 1 80 ? 1.740 -3.772 -9.060 1.00 70.88 80 PRO A CA 1
ATOM 604 C C . PRO A 1 80 ? 2.584 -5.031 -9.282 1.00 70.88 80 PRO A C 1
ATOM 606 O O . PRO A 1 80 ? 2.973 -5.709 -8.334 1.00 70.88 80 PRO A O 1
ATOM 609 N N . ALA A 1 81 ? 2.942 -5.310 -10.536 1.00 68.31 81 ALA A N 1
ATOM 610 C CA . ALA A 1 81 ? 3.619 -6.552 -10.938 1.00 68.31 81 ALA A CA 1
ATOM 611 C C . ALA A 1 81 ? 4.971 -6.831 -10.242 1.00 68.31 81 ALA A C 1
ATOM 613 O O . ALA A 1 81 ? 5.521 -7.917 -10.383 1.00 68.31 81 ALA A O 1
ATOM 614 N N . ARG A 1 82 ? 5.541 -5.851 -9.528 1.00 68.19 82 ARG A N 1
ATOM 615 C CA . ARG A 1 82 ? 6.812 -5.970 -8.792 1.00 68.19 82 ARG A CA 1
ATOM 616 C C . ARG A 1 82 ? 6.656 -5.889 -7.276 1.00 68.19 82 ARG A C 1
ATOM 618 O O . ARG A 1 82 ? 7.660 -5.718 -6.592 1.00 68.19 82 ARG A O 1
ATOM 625 N N . LEU A 1 83 ? 5.433 -5.954 -6.762 1.00 77.00 83 LEU A N 1
ATOM 626 C CA . LEU A 1 83 ? 5.191 -5.981 -5.327 1.00 77.00 83 LEU A CA 1
ATOM 627 C C . LEU A 1 83 ? 5.787 -7.264 -4.742 1.00 77.00 83 LEU A C 1
ATOM 629 O O . LEU A 1 83 ? 5.381 -8.363 -5.109 1.00 77.00 83 LEU A O 1
ATOM 633 N N . THR A 1 84 ? 6.769 -7.112 -3.862 1.00 82.06 84 THR A N 1
ATOM 634 C CA . THR A 1 84 ? 7.418 -8.226 -3.163 1.00 82.06 84 THR A CA 1
ATOM 635 C C . THR A 1 84 ? 6.931 -8.344 -1.729 1.00 82.06 84 THR A C 1
ATOM 637 O O . THR A 1 84 ? 6.800 -9.456 -1.231 1.00 82.06 84 THR A O 1
ATOM 640 N N . ALA A 1 85 ? 6.630 -7.217 -1.081 1.00 84.81 85 ALA A N 1
ATOM 641 C CA . ALA A 1 85 ? 6.040 -7.187 0.251 1.00 84.81 85 ALA A CA 1
ATOM 642 C C . ALA A 1 85 ? 5.053 -6.024 0.381 1.00 84.81 85 ALA A C 1
ATOM 644 O O . ALA A 1 85 ? 5.169 -4.998 -0.294 1.00 84.81 85 ALA A O 1
ATOM 645 N N . CYS A 1 86 ? 4.053 -6.226 1.228 1.00 84.88 86 CYS A N 1
ATOM 646 C CA . CYS A 1 86 ? 2.957 -5.302 1.465 1.00 84.88 86 CYS A CA 1
ATOM 647 C C . CYS A 1 86 ? 2.483 -5.531 2.892 1.00 84.88 86 CYS A C 1
ATOM 649 O O . CYS A 1 86 ? 1.901 -6.583 3.172 1.00 84.88 86 CYS A O 1
ATOM 651 N N . GLU A 1 87 ? 2.733 -4.563 3.762 1.00 88.19 87 GLU A N 1
ATOM 652 C CA . GLU A 1 87 ? 2.421 -4.625 5.183 1.00 88.19 87 GLU A CA 1
ATOM 653 C C . GLU A 1 87 ? 1.680 -3.365 5.625 1.00 88.19 87 GLU A C 1
ATOM 655 O O . GLU A 1 87 ? 1.951 -2.260 5.156 1.00 88.19 87 GLU A O 1
ATOM 660 N N . VAL A 1 88 ? 0.724 -3.544 6.527 1.00 85.56 88 VAL A N 1
ATOM 661 C CA . VAL A 1 88 ? -0.011 -2.481 7.201 1.00 85.56 88 VAL A CA 1
ATOM 662 C C . VAL A 1 88 ? 0.201 -2.676 8.690 1.00 85.56 88 VAL A C 1
ATOM 664 O O . VAL A 1 88 ? -0.218 -3.685 9.253 1.00 85.56 88 VAL A O 1
ATOM 667 N N . SER A 1 89 ? 0.87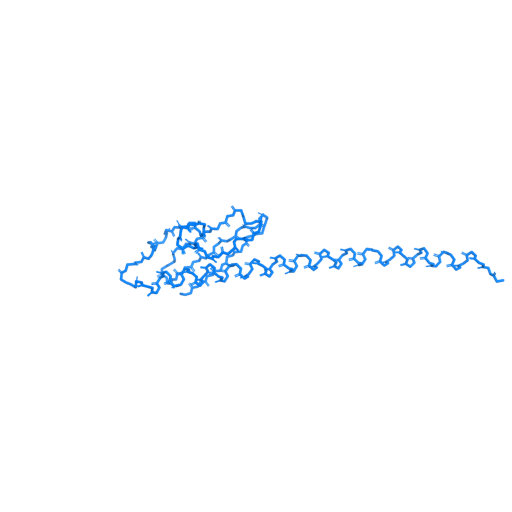7 -1.729 9.325 1.00 85.94 89 SER A N 1
ATOM 668 C CA . SER A 1 89 ? 1.112 -1.714 10.760 1.00 85.94 89 SER A CA 1
ATOM 669 C C . SER A 1 89 ? 0.146 -0.751 11.440 1.00 85.94 89 SER A C 1
ATOM 671 O O . SER A 1 89 ? -0.119 0.360 10.967 1.00 85.94 89 SER A O 1
ATOM 673 N N . ARG A 1 90 ? -0.412 -1.167 12.578 1.00 82.56 90 ARG A N 1
ATOM 674 C CA . ARG A 1 90 ? -1.268 -0.293 13.380 1.00 82.56 90 ARG A CA 1
ATOM 675 C C . ARG A 1 90 ? -0.418 0.560 14.313 1.00 82.56 90 ARG A C 1
ATOM 677 O O . ARG A 1 90 ? 0.271 0.045 15.193 1.00 82.56 90 ARG A O 1
ATOM 684 N N . LEU A 1 91 ? -0.548 1.874 14.172 1.00 82.31 91 LEU A N 1
ATOM 685 C CA . LEU A 1 91 ? 0.047 2.864 15.063 1.00 82.31 91 LEU A CA 1
ATOM 686 C C . LEU A 1 91 ? -0.966 3.283 16.148 1.00 82.31 91 LEU A C 1
ATOM 688 O O . LEU A 1 91 ? -2.173 3.102 15.973 1.00 82.31 91 LEU A O 1
ATOM 692 N N . PRO A 1 92 ? -0.515 3.885 17.265 1.00 77.62 92 PRO A N 1
ATOM 693 C CA . PRO A 1 92 ? -1.412 4.338 18.333 1.00 77.62 92 PRO A CA 1
ATOM 694 C C . PRO A 1 92 ? -2.490 5.320 17.851 1.00 77.62 92 PRO A C 1
ATOM 696 O O . PRO A 1 92 ? -3.630 5.257 18.298 1.00 77.62 92 PRO A O 1
ATOM 699 N N . ASN A 1 93 ? -2.132 6.185 16.898 1.00 78.19 93 ASN A N 1
ATOM 700 C CA . ASN A 1 93 ? -2.976 7.267 16.386 1.00 78.19 93 ASN A CA 1
ATOM 701 C C . ASN A 1 93 ? -3.240 7.141 14.877 1.00 78.19 93 ASN A C 1
ATOM 703 O O . ASN A 1 93 ? -3.386 8.162 14.217 1.00 78.19 93 ASN A O 1
ATOM 707 N N . GLY A 1 94 ? -3.193 5.929 14.316 1.00 78.44 94 GLY A N 1
ATOM 708 C CA . GLY A 1 94 ? -3.345 5.740 12.874 1.00 78.44 94 GLY A CA 1
ATOM 709 C C . GLY A 1 94 ? -2.788 4.408 12.392 1.00 78.44 94 GLY A C 1
ATOM 710 O O . GLY A 1 94 ? -2.796 3.408 13.112 1.00 78.44 94 GLY A O 1
ATOM 711 N N . PHE A 1 95 ? -2.292 4.375 11.165 1.00 83.12 95 PHE A N 1
ATOM 712 C CA . PHE A 1 95 ? -1.677 3.186 10.582 1.00 83.12 95 PHE A CA 1
ATOM 713 C C . PHE A 1 95 ? -0.589 3.580 9.585 1.00 83.12 95 PHE A C 1
ATOM 715 O O . PHE A 1 95 ? -0.637 4.639 8.957 1.00 83.12 95 PHE A O 1
ATOM 722 N N . GLU A 1 96 ? 0.418 2.730 9.461 1.00 86.19 96 GLU A N 1
ATOM 723 C CA . GLU A 1 96 ? 1.479 2.871 8.477 1.00 86.19 96 GLU A CA 1
ATOM 724 C C . GLU A 1 96 ? 1.376 1.731 7.474 1.00 86.19 96 GLU A C 1
ATOM 726 O O . GLU A 1 96 ? 1.122 0.583 7.816 1.00 86.19 96 GLU A O 1
ATOM 731 N N . VAL A 1 97 ? 1.522 2.072 6.202 1.00 86.00 97 VAL A N 1
ATOM 732 C CA . VAL A 1 97 ? 1.524 1.127 5.095 1.00 86.00 97 VAL A CA 1
ATOM 733 C C . VAL A 1 97 ? 2.931 1.095 4.534 1.00 86.00 97 VAL A C 1
ATOM 735 O O . VAL A 1 97 ? 3.403 2.102 4.003 1.00 86.00 97 VAL A O 1
ATOM 738 N N . THR A 1 98 ? 3.578 -0.060 4.618 1.00 87.44 98 THR A N 1
ATOM 739 C CA . THR A 1 98 ? 4.912 -0.307 4.081 1.00 87.44 98 THR A CA 1
ATOM 740 C C . THR A 1 98 ? 4.822 -1.231 2.876 1.00 87.44 98 THR A C 1
ATOM 742 O O . THR A 1 98 ? 4.218 -2.301 2.903 1.00 87.44 98 THR A O 1
ATOM 745 N N . LEU A 1 99 ? 5.419 -0.798 1.774 1.00 84.94 99 LEU A N 1
ATOM 746 C CA . LEU A 1 99 ? 5.316 -1.433 0.471 1.00 84.94 99 LEU A CA 1
ATOM 747 C C . LEU A 1 99 ? 6.698 -1.611 -0.125 1.00 84.94 99 LEU A C 1
ATOM 749 O O . LEU A 1 99 ? 7.446 -0.648 -0.271 1.00 84.94 99 LEU A O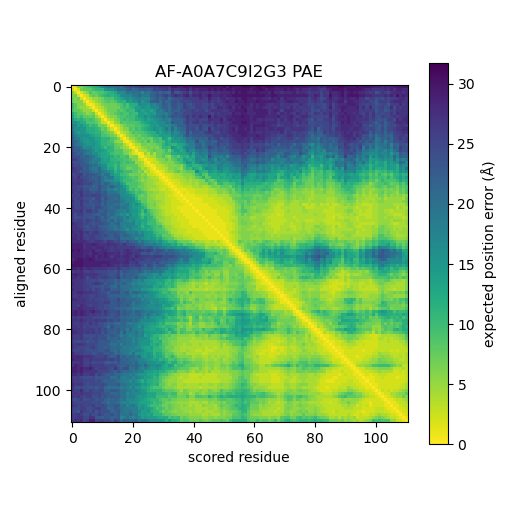 1
ATOM 753 N N . THR A 1 100 ? 7.020 -2.836 -0.518 1.00 84.94 100 THR A N 1
ATOM 754 C CA . THR A 1 100 ? 8.299 -3.171 -1.141 1.00 84.94 100 THR A CA 1
ATOM 755 C C . THR A 1 100 ? 8.075 -3.595 -2.584 1.00 84.94 100 THR A C 1
ATOM 757 O O . THR A 1 100 ? 7.281 -4.486 -2.886 1.00 84.94 100 THR A O 1
ATOM 760 N N . LEU A 1 101 ? 8.783 -2.926 -3.488 1.00 80.50 101 LEU A N 1
ATOM 761 C CA . LEU A 1 101 ? 8.701 -3.062 -4.936 1.00 80.50 101 LEU A CA 1
ATOM 762 C C . LEU A 1 101 ? 10.086 -3.408 -5.482 1.00 80.50 101 LEU A C 1
ATOM 764 O O . LEU A 1 101 ? 10.823 -2.544 -5.971 1.00 80.50 101 LEU A O 1
ATOM 768 N N . GLY A 1 102 ? 10.475 -4.676 -5.363 1.00 79.25 102 GLY A N 1
ATOM 769 C CA . GLY A 1 102 ? 11.841 -5.105 -5.656 1.00 79.25 102 GLY A CA 1
ATOM 770 C C . GLY A 1 102 ? 12.833 -4.473 -4.676 1.00 79.25 102 GLY A C 1
ATOM 771 O O . GLY A 1 102 ? 12.895 -4.882 -3.526 1.00 79.25 102 GLY A O 1
ATOM 772 N N . THR A 1 103 ? 13.606 -3.477 -5.122 1.00 77.00 103 THR A N 1
ATOM 773 C CA . THR A 1 103 ? 14.604 -2.768 -4.292 1.00 77.00 103 THR A CA 1
ATOM 774 C C . THR A 1 103 ? 14.101 -1.445 -3.713 1.00 77.00 103 THR A C 1
ATOM 776 O O . THR A 1 103 ? 14.863 -0.741 -3.058 1.00 77.00 103 THR A O 1
ATOM 779 N N . LEU A 1 104 ? 12.863 -1.049 -4.019 1.00 77.38 104 LEU A N 1
ATOM 780 C CA . LEU A 1 104 ? 12.286 0.218 -3.578 1.00 77.38 104 LEU A CA 1
ATOM 781 C C . LEU A 1 104 ? 11.276 -0.042 -2.464 1.00 77.38 104 LEU A C 1
ATOM 783 O O . LEU A 1 104 ? 10.310 -0.768 -2.681 1.00 77.38 104 LEU A O 1
ATOM 787 N N . THR A 1 105 ? 11.482 0.575 -1.305 1.00 81.56 105 THR A N 1
ATOM 788 C CA . THR A 1 105 ? 10.541 0.522 -0.183 1.00 81.56 105 THR A CA 1
ATOM 789 C C . THR A 1 105 ? 9.881 1.883 -0.017 1.00 81.56 105 THR A C 1
ATOM 791 O O . THR A 1 105 ? 10.558 2.910 -0.038 1.00 81.56 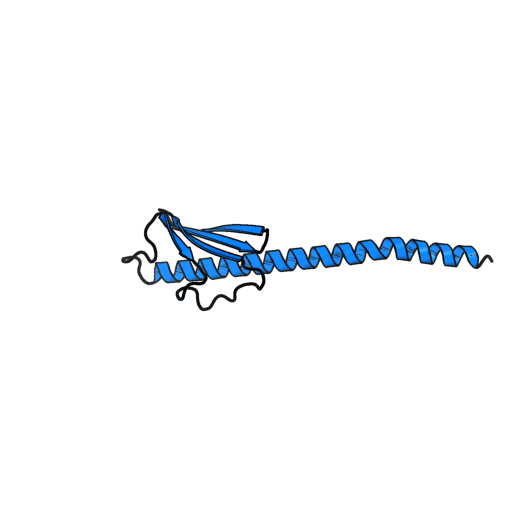105 THR A O 1
ATOM 794 N N . LEU A 1 106 ? 8.561 1.890 0.123 1.00 80.88 106 LEU A N 1
ATOM 795 C CA . LEU A 1 106 ? 7.749 3.072 0.381 1.00 80.88 106 LEU A CA 1
ATOM 796 C C . LEU A 1 106 ? 6.979 2.855 1.673 1.00 80.88 106 LEU A C 1
ATOM 798 O O . LEU A 1 106 ? 6.319 1.831 1.819 1.00 80.88 106 LEU A O 1
ATOM 802 N N . SER A 1 107 ? 7.021 3.843 2.556 1.00 82.56 107 SER A N 1
ATOM 803 C CA . SER A 1 107 ? 6.173 3.895 3.740 1.00 82.56 107 SER A CA 1
ATOM 804 C C . SER A 1 107 ? 5.271 5.115 3.656 1.00 82.56 107 SER A C 1
ATOM 806 O O . SER A 1 107 ? 5.737 6.217 3.361 1.00 82.56 107 SER A O 1
ATOM 808 N N . THR A 1 108 ? 3.982 4.920 3.911 1.00 83.06 108 THR A N 1
ATOM 809 C CA . THR A 1 108 ? 2.998 5.995 4.034 1.00 83.06 108 THR A CA 1
ATOM 810 C C . THR A 1 108 ? 2.307 5.860 5.378 1.00 83.06 108 THR A C 1
ATOM 812 O O . THR A 1 108 ? 1.751 4.812 5.689 1.00 83.06 108 THR A O 1
ATOM 815 N N . THR A 1 109 ? 2.306 6.936 6.154 1.00 83.75 109 THR A N 1
ATOM 816 C CA . THR A 1 109 ? 1.563 7.015 7.410 1.00 83.75 109 THR A CA 1
ATOM 817 C C . THR A 1 109 ? 0.263 7.764 7.174 1.00 83.75 109 THR A C 1
ATOM 819 O O . THR A 1 109 ? 0.264 8.822 6.539 1.00 83.75 109 THR A O 1
ATOM 822 N N . ALA A 1 110 ? -0.835 7.226 7.687 1.00 75.25 110 ALA A N 1
ATOM 823 C CA . ALA A 1 110 ? -2.129 7.884 7.691 1.00 75.25 110 ALA A CA 1
ATOM 824 C C . ALA A 1 110 ? -2.646 8.034 9.130 1.00 75.25 110 ALA A C 1
ATOM 826 O O . ALA A 1 110 ? -2.398 7.144 9.954 1.00 75.25 110 ALA A O 1
ATOM 827 N N . PRO A 1 111 ? -3.313 9.165 9.429 1.00 68.19 111 PRO A N 1
ATOM 828 C CA . PRO A 1 111 ? -3.972 9.379 10.710 1.00 68.19 111 PRO A CA 1
ATOM 829 C C . PRO A 1 111 ? -5.192 8.469 10.877 1.00 68.19 111 PRO A C 1
ATOM 831 O O . PRO A 1 111 ? -5.785 8.052 9.852 1.00 68.19 111 PRO A O 1
#

Solvent-accessible surface area (backbone atoms only — not comparable to full-atom values): 6371 Å² total; per-residue (Å²): 135,72,70,68,60,59,55,52,52,53,51,55,52,49,66,59,50,52,59,54,54,53,53,49,52,57,50,50,54,51,52,50,50,53,49,55,47,51,54,43,52,49,49,50,50,53,40,53,49,48,56,36,67,76,34,82,90,52,69,77,55,57,73,75,38,73,44,54,58,82,38,79,88,37,74,83,60,78,76,59,99,51,63,74,46,45,37,37,35,26,42,95,74,34,37,36,38,40,37,27,46,74,91,46,75,48,76,48,78,46,109

Organism: NCBI:txid2682977

Foldseek 3Di:
DDPVVVVVVVVVVCVVVVVVVVVVVVVVVVVVVVVLVVVLQVLLQVLLVVCCVVCVPDGPDDAQDKDFCVDPSNVPRDDDPQWPGWIWHHHPVFIKIWTDRPPDIDIDTDD

Secondary structure (DSSP, 8-state):
--HHHHHHHHHHHHHHHHHHHHHHHHHHHHHHHHHHHHHHHHHHHHHHHHHHHT-TTS-SS-TT-EEETTSGGGTTS---TTEEEEEEEEETTEEEEEEEETTEEEEEEE-

Nearest PDB structures (foldseek):
  8w97-assembly1_A  TM=8.498E-01  e=9.446E-01  synthetic construct
  3eb8-assembly3_B-2  TM=5.328E-01  e=1.466E+00  Shigella flexneri
  6wp2-assembly1_A  TM=5.061E-01  e=1.376E+00  Homo sapiens
  7qcl-assembly1_B  TM=5.502E-01  e=2.422E+00  Homo sapiens